Protein AF-A0A967T1Z7-F1 (afdb_monomer_lite)

Radius of gyration: 24.15 Å; chains: 1; bounding box: 52×36×69 Å

Secondary structure (DSSP, 8-state):
-EEPPGGGSEEEGGGG--SS-EE-SS--EEE-TTS-SS---EEEEEEEETTEEEEEEEEEPPPP-S--EE----EEEEEEETTTEEEEEEEEEEEE-TTS-EEEEEEEEEEEE-GGGSTTGGG-SS--EEEEEEEEEEEEEEE--------SBTTB-S-SS-GGGGTTEEEEEEEEEEEE-

Structure (mmCIF, N/CA/C/O backbone):
data_AF-A0A967T1Z7-F1
#
_entry.id   AF-A0A967T1Z7-F1
#
loop_
_atom_site.group_PDB
_atom_site.id
_atom_site.type_symbol
_atom_site.label_atom_id
_atom_site.label_alt_id
_atom_site.label_comp_id
_atom_site.label_asym_id
_atom_site.label_entity_id
_atom_site.label_seq_id
_atom_site.pdbx_PDB_ins_code
_atom_site.Cartn_x
_atom_site.Cartn_y
_atom_site.Cartn_z
_atom_site.occupancy
_atom_site.B_iso_or_equiv
_atom_site.auth_seq_id
_atom_site.auth_comp_id
_atom_site.auth_asym_id
_atom_site.auth_atom_id
_atom_site.pdbx_PDB_model_num
ATOM 1 N N . MET A 1 1 ? 2.904 -5.319 15.802 1.00 57.25 1 MET A N 1
ATOM 2 C CA . MET A 1 1 ? 3.629 -5.616 14.551 1.00 57.25 1 MET A CA 1
ATOM 3 C C . MET A 1 1 ? 2.826 -6.659 13.805 1.00 57.25 1 MET A C 1
ATOM 5 O O . MET A 1 1 ? 2.388 -7.609 14.444 1.00 57.25 1 MET A O 1
ATOM 9 N N . ALA A 1 2 ? 2.563 -6.441 12.520 1.00 70.50 2 ALA A N 1
ATOM 10 C CA . ALA A 1 2 ? 1.919 -7.429 11.660 1.00 70.50 2 ALA A CA 1
ATOM 11 C C . ALA A 1 2 ? 2.985 -8.035 10.741 1.00 70.50 2 ALA A C 1
ATOM 13 O O . ALA A 1 2 ? 3.823 -7.297 10.223 1.00 70.50 2 ALA A O 1
ATOM 14 N N . ILE A 1 3 ? 2.967 -9.359 10.592 1.00 82.44 3 ILE A N 1
ATOM 15 C CA . ILE A 1 3 ? 3.842 -10.092 9.671 1.00 82.44 3 ILE A CA 1
ATOM 16 C C . ILE A 1 3 ? 3.126 -10.174 8.325 1.00 82.44 3 ILE A C 1
ATOM 18 O O . ILE A 1 3 ? 1.944 -10.523 8.281 1.00 82.44 3 ILE A O 1
ATOM 22 N N . VAL A 1 4 ? 3.834 -9.856 7.244 1.00 83.69 4 VAL A N 1
ATOM 23 C CA . VAL A 1 4 ? 3.303 -9.965 5.882 1.00 83.69 4 VAL A CA 1
ATOM 24 C C . VAL A 1 4 ? 3.387 -11.428 5.423 1.00 83.69 4 VAL A C 1
ATOM 26 O O . VAL A 1 4 ? 4.469 -12.017 5.517 1.00 83.69 4 VAL A O 1
ATOM 29 N N . PRO A 1 5 ? 2.283 -12.040 4.948 1.00 87.12 5 PRO A N 1
ATOM 30 C CA . PRO A 1 5 ? 2.305 -13.395 4.397 1.00 87.12 5 PRO A CA 1
ATOM 31 C C . PRO A 1 5 ? 3.246 -13.503 3.198 1.00 87.12 5 PRO A C 1
ATOM 33 O O . PRO A 1 5 ? 3.318 -12.576 2.397 1.00 87.12 5 PRO A O 1
ATOM 36 N N . ASP A 1 6 ? 3.903 -14.651 3.017 1.00 87.19 6 ASP A N 1
ATOM 37 C CA . ASP A 1 6 ? 4.879 -14.834 1.931 1.00 87.19 6 ASP A CA 1
ATOM 38 C C . ASP A 1 6 ? 4.283 -14.594 0.536 1.00 87.19 6 ASP A C 1
ATOM 40 O O . ASP A 1 6 ? 4.914 -13.959 -0.304 1.00 87.19 6 ASP A O 1
ATOM 44 N N . ALA A 1 7 ? 3.029 -14.998 0.317 1.00 88.88 7 ALA A N 1
ATOM 45 C CA . ALA A 1 7 ? 2.315 -14.769 -0.941 1.00 88.88 7 ALA A CA 1
ATOM 46 C C . ALA A 1 7 ? 2.102 -13.280 -1.280 1.00 88.88 7 ALA A C 1
ATOM 48 O O . ALA A 1 7 ? 1.854 -12.954 -2.433 1.00 88.88 7 ALA A O 1
ATOM 49 N N . ALA A 1 8 ? 2.186 -12.383 -0.293 1.00 88.75 8 ALA A N 1
ATOM 50 C CA . ALA A 1 8 ? 2.025 -10.942 -0.477 1.00 88.75 8 ALA A CA 1
ATOM 51 C C . ALA A 1 8 ? 3.368 -10.198 -0.561 1.00 88.75 8 ALA A C 1
ATOM 53 O O . ALA A 1 8 ? 3.378 -8.974 -0.627 1.00 88.75 8 ALA A O 1
ATOM 54 N N . LYS A 1 9 ? 4.504 -10.909 -0.528 1.00 90.44 9 LYS A N 1
ATOM 55 C CA . LYS A 1 9 ? 5.842 -10.296 -0.575 1.00 90.44 9 LYS A CA 1
ATOM 56 C C . LYS A 1 9 ? 6.324 -10.010 -1.993 1.00 90.44 9 LYS A C 1
ATOM 58 O O . LYS A 1 9 ? 7.214 -9.182 -2.160 1.00 90.44 9 LYS A O 1
ATOM 63 N N . SER A 1 10 ? 5.738 -10.649 -3.000 1.00 93.88 10 SER A N 1
ATOM 64 C CA . SER A 1 10 ? 6.081 -10.471 -4.413 1.00 93.88 10 SER A CA 1
ATOM 65 C C . SER A 1 10 ? 4.829 -10.528 -5.282 1.00 93.88 10 SER A C 1
ATOM 67 O O . SER A 1 10 ? 3.777 -10.979 -4.828 1.00 93.88 10 SER A O 1
ATOM 69 N N . PHE A 1 11 ? 4.942 -10.061 -6.518 1.00 93.94 11 PHE A N 1
ATOM 70 C CA . PHE A 1 11 ? 3.884 -10.138 -7.517 1.00 93.94 11 PHE A CA 1
ATOM 71 C C . PHE A 1 11 ? 4.463 -10.474 -8.891 1.00 93.94 11 PHE A C 1
ATOM 73 O O . PHE A 1 11 ? 5.639 -10.237 -9.170 1.00 93.94 11 PHE A O 1
ATOM 80 N N . ASN A 1 12 ? 3.615 -11.031 -9.750 1.00 94.25 12 ASN A N 1
ATOM 81 C CA . ASN A 1 12 ? 3.950 -11.356 -11.128 1.00 94.25 12 ASN A CA 1
ATOM 82 C C . ASN A 1 12 ? 3.542 -10.194 -12.043 1.00 94.25 12 ASN A C 1
ATOM 84 O O . ASN A 1 12 ? 2.356 -9.880 -12.153 1.00 94.25 12 ASN A O 1
ATOM 88 N N . VAL A 1 13 ? 4.502 -9.563 -12.722 1.00 93.38 13 VAL A N 1
ATOM 89 C CA . VAL A 1 13 ? 4.223 -8.402 -13.587 1.00 93.38 13 VAL A CA 1
ATOM 90 C C . VAL A 1 13 ? 3.310 -8.745 -14.767 1.00 93.38 13 VAL A C 1
ATOM 92 O O . VAL A 1 13 ? 2.557 -7.888 -15.224 1.00 93.38 13 VAL A O 1
ATOM 95 N N . ASN A 1 14 ? 3.304 -10.003 -15.222 1.00 92.12 14 ASN A N 1
ATOM 96 C CA . ASN A 1 14 ? 2.437 -10.445 -16.319 1.00 92.12 14 ASN A CA 1
ATOM 97 C C . ASN A 1 14 ? 0.948 -10.424 -15.937 1.00 92.12 14 ASN A C 1
ATOM 99 O O . ASN A 1 14 ? 0.085 -10.371 -16.811 1.00 92.12 14 ASN A O 1
ATOM 103 N N . GLU A 1 15 ? 0.633 -10.454 -14.641 1.00 92.69 15 GLU A N 1
ATOM 104 C CA . GLU A 1 15 ? -0.743 -10.438 -14.133 1.00 92.69 15 GLU A CA 1
ATOM 105 C C . GLU A 1 15 ? -1.302 -9.014 -13.990 1.00 92.69 15 GLU A C 1
ATOM 107 O O . GLU A 1 15 ? -2.500 -8.841 -13.775 1.00 92.69 15 GLU A O 1
ATOM 112 N N . LEU A 1 16 ? -0.465 -7.982 -14.160 1.00 89.25 16 LEU A N 1
ATOM 113 C CA . LEU A 1 16 ? -0.866 -6.580 -14.014 1.00 89.25 16 LEU A CA 1
ATOM 114 C C . LEU A 1 16 ? -1.661 -6.032 -15.209 1.00 89.25 16 LEU A C 1
ATOM 116 O O . LEU A 1 16 ? -2.207 -4.933 -15.122 1.00 89.25 16 LEU A O 1
ATOM 120 N N . GLY A 1 17 ? -1.721 -6.760 -16.329 1.00 89.00 17 GLY A N 1
ATOM 121 C CA . GLY A 1 17 ? -2.449 -6.322 -17.525 1.00 89.00 17 GLY A CA 1
ATOM 122 C C . GLY A 1 17 ? -1.889 -5.036 -18.146 1.00 89.00 17 GLY A C 1
ATOM 123 O O . GLY A 1 17 ? -2.651 -4.208 -18.649 1.00 89.00 17 GLY A O 1
ATOM 124 N N . LEU A 1 18 ? -0.567 -4.844 -18.080 1.00 88.31 18 LEU A N 1
ATOM 125 C CA . LEU A 1 18 ? 0.106 -3.668 -18.632 1.00 88.31 18 LEU A CA 1
ATOM 126 C C . LEU A 1 18 ? -0.101 -3.599 -20.152 1.00 88.31 18 LEU A C 1
ATOM 128 O O . LEU A 1 18 ? 0.084 -4.583 -20.860 1.00 88.31 18 LEU A O 1
ATOM 132 N N . GLN A 1 19 ? -0.496 -2.427 -20.656 1.00 86.31 19 GLN A N 1
ATOM 133 C CA . GLN A 1 19 ? -0.775 -2.234 -22.089 1.00 86.31 19 GLN A CA 1
ATOM 134 C C . GLN A 1 19 ? 0.400 -1.646 -22.874 1.00 86.31 19 GLN A C 1
ATOM 136 O O . GLN A 1 19 ? 0.479 -1.826 -24.083 1.00 86.31 19 GLN A O 1
ATOM 141 N N . LYS A 1 20 ? 1.266 -0.886 -22.198 1.00 85.44 20 LYS A N 1
ATOM 142 C CA . LYS A 1 20 ? 2.378 -0.143 -22.817 1.00 85.44 20 LYS A CA 1
ATOM 143 C C . LYS A 1 20 ? 3.755 -0.609 -22.359 1.00 85.44 20 LYS A C 1
ATOM 145 O O . LYS A 1 20 ? 4.753 -0.195 -22.933 1.00 85.44 20 LYS A O 1
ATOM 150 N N . LEU A 1 21 ? 3.785 -1.396 -21.291 1.00 89.75 21 LEU A N 1
ATOM 151 C CA . LEU A 1 21 ? 4.998 -1.919 -20.693 1.00 89.75 21 LEU A CA 1
ATOM 152 C C . LEU A 1 21 ? 4.990 -3.423 -20.865 1.00 89.75 21 LEU A C 1
ATOM 154 O O . LEU A 1 21 ? 3.979 -4.078 -20.612 1.00 89.75 21 LEU A O 1
ATOM 158 N N . GLU A 1 22 ? 6.129 -3.944 -21.274 1.00 91.38 22 GLU A N 1
ATOM 159 C CA . GLU A 1 22 ? 6.356 -5.354 -21.511 1.00 91.38 22 GLU A CA 1
ATOM 160 C C . GLU A 1 22 ? 7.528 -5.822 -20.654 1.00 91.38 22 GLU A C 1
ATOM 162 O O . GLU A 1 22 ? 8.448 -5.054 -20.375 1.00 91.38 22 GLU A O 1
ATOM 167 N N . LEU A 1 23 ? 7.483 -7.081 -20.219 1.00 92.56 23 LEU A N 1
ATOM 168 C CA . LEU A 1 23 ? 8.593 -7.694 -19.501 1.00 92.56 23 LEU A CA 1
ATOM 169 C C . LEU A 1 23 ? 9.783 -7.869 -20.451 1.00 92.56 23 LEU A C 1
ATOM 171 O O . LEU A 1 23 ? 9.688 -8.606 -21.432 1.00 92.56 23 LEU A O 1
ATOM 175 N N . GLU A 1 24 ? 10.903 -7.237 -20.117 1.00 88.19 24 GLU A N 1
ATOM 176 C CA . GLU A 1 24 ? 12.173 -7.382 -20.820 1.00 88.19 24 GLU A CA 1
ATOM 177 C C . GLU A 1 24 ? 13.053 -8.338 -19.997 1.00 88.19 24 GLU A C 1
ATOM 179 O O . GLU A 1 24 ? 13.545 -8.005 -18.924 1.00 88.19 24 GLU A O 1
ATOM 184 N N . GLY A 1 25 ? 13.207 -9.584 -20.454 1.00 85.06 25 GLY A N 1
ATOM 185 C CA . GLY A 1 25 ? 13.981 -10.624 -19.762 1.00 85.06 25 GLY A CA 1
ATOM 186 C C . GLY A 1 25 ? 13.148 -11.807 -19.254 1.00 85.06 25 GLY A C 1
ATOM 187 O O . GLY A 1 25 ? 12.036 -12.054 -19.709 1.00 85.06 25 GLY A O 1
ATOM 188 N N . ASN A 1 26 ? 13.724 -12.589 -18.330 1.00 87.75 26 ASN A N 1
ATOM 189 C CA . ASN A 1 26 ? 13.185 -13.903 -17.939 1.00 87.75 26 ASN A CA 1
ATOM 190 C C . ASN A 1 26 ? 12.538 -13.949 -16.547 1.00 87.75 26 ASN A C 1
ATOM 192 O O . ASN A 1 26 ? 11.936 -14.968 -16.211 1.00 87.75 26 ASN A O 1
ATOM 196 N N . ASN A 1 27 ? 12.687 -12.905 -15.721 1.00 91.56 27 ASN A N 1
ATOM 197 C CA . ASN A 1 27 ? 12.153 -12.894 -14.359 1.00 91.56 27 ASN A CA 1
ATOM 198 C C . ASN A 1 27 ? 10.895 -12.013 -14.259 1.00 91.56 27 ASN A C 1
ATOM 200 O O . ASN A 1 27 ? 11.021 -10.794 -14.133 1.00 91.56 27 ASN A O 1
ATOM 204 N N . PRO A 1 28 ? 9.688 -12.604 -14.264 1.00 93.00 28 PRO A N 1
ATOM 205 C CA . PRO A 1 28 ? 8.443 -11.857 -14.133 1.00 93.00 28 PRO A CA 1
ATOM 206 C C . PRO A 1 28 ? 8.080 -11.521 -12.678 1.00 93.00 28 PRO A C 1
ATOM 208 O O . PRO A 1 28 ? 7.043 -10.903 -12.442 1.00 93.00 28 PRO A O 1
ATOM 211 N N . ILE A 1 29 ? 8.867 -11.983 -11.701 1.00 94.56 29 ILE A N 1
ATOM 212 C CA . ILE A 1 29 ? 8.573 -11.799 -10.282 1.00 94.56 29 ILE A CA 1
ATOM 213 C C . ILE A 1 29 ? 9.298 -10.562 -9.769 1.00 94.56 29 ILE A C 1
ATOM 215 O O . ILE A 1 29 ? 10.528 -10.508 -9.767 1.00 94.56 29 ILE A O 1
ATOM 219 N N . SER A 1 30 ? 8.514 -9.602 -9.285 1.00 94.06 30 SER A N 1
ATOM 220 C CA . SER A 1 30 ? 9.004 -8.377 -8.663 1.00 94.06 30 SER A CA 1
ATOM 221 C C . SER A 1 30 ? 8.638 -8.362 -7.175 1.00 94.06 30 SER A C 1
ATOM 223 O O . SER A 1 30 ? 7.548 -8.822 -6.807 1.00 94.06 30 SER A O 1
ATOM 225 N N . PRO A 1 31 ? 9.507 -7.848 -6.288 1.00 92.50 31 PRO A N 1
ATOM 226 C CA . PRO A 1 31 ? 9.166 -7.696 -4.882 1.00 92.50 31 PRO A CA 1
ATOM 227 C C . PRO A 1 31 ? 8.126 -6.589 -4.684 1.00 92.50 31 PRO A C 1
ATOM 229 O O . PRO A 1 31 ? 8.037 -5.630 -5.446 1.00 92.50 31 PRO A O 1
ATOM 232 N N . THR A 1 32 ? 7.328 -6.727 -3.629 1.00 88.62 32 THR A N 1
ATOM 233 C CA . THR A 1 32 ? 6.521 -5.624 -3.082 1.00 88.62 32 THR A CA 1
ATOM 234 C C . THR A 1 32 ? 7.370 -4.768 -2.143 1.00 88.62 32 THR A C 1
ATOM 236 O O . THR A 1 32 ? 8.474 -5.157 -1.770 1.00 88.62 32 THR A O 1
ATOM 239 N N . ILE A 1 33 ? 6.806 -3.672 -1.626 1.00 82.75 33 ILE A N 1
ATOM 240 C CA . ILE A 1 33 ? 7.442 -2.871 -0.567 1.00 82.75 33 ILE A CA 1
ATOM 241 C C . ILE A 1 33 ? 7.869 -3.703 0.659 1.00 82.75 33 ILE A C 1
ATOM 243 O O . ILE A 1 33 ? 8.863 -3.383 1.303 1.00 82.75 33 ILE A O 1
ATOM 247 N N . ASN A 1 34 ? 7.170 -4.798 0.980 1.00 86.56 34 ASN A N 1
ATOM 248 C CA . ASN A 1 34 ? 7.518 -5.707 2.082 1.00 86.56 34 ASN A CA 1
ATOM 249 C C . ASN A 1 34 ? 8.252 -6.981 1.623 1.00 86.56 34 ASN A C 1
ATOM 251 O O . ASN A 1 34 ? 8.363 -7.947 2.385 1.00 86.56 34 ASN A O 1
ATOM 255 N N . GLY A 1 35 ? 8.702 -7.000 0.369 1.00 87.81 35 GLY A N 1
ATOM 256 C CA . GLY A 1 35 ? 9.466 -8.078 -0.241 1.00 87.81 35 GLY A CA 1
ATOM 257 C C . GLY A 1 35 ? 10.957 -8.026 0.074 1.00 87.81 35 GLY A C 1
ATOM 258 O O . GLY A 1 35 ? 11.413 -7.248 0.913 1.00 87.81 35 GLY A O 1
ATOM 259 N N . ALA A 1 36 ? 11.708 -8.895 -0.600 1.00 89.12 36 ALA A N 1
ATOM 260 C CA . ALA A 1 36 ? 13.162 -8.919 -0.520 1.00 89.12 36 ALA A CA 1
ATOM 261 C C . ALA A 1 36 ? 13.773 -7.639 -1.111 1.00 89.12 36 ALA A C 1
ATOM 263 O O . ALA A 1 36 ? 13.220 -7.061 -2.047 1.00 89.12 36 ALA A O 1
ATOM 264 N N . GLU A 1 37 ? 14.912 -7.226 -0.561 1.00 89.12 37 GLU A N 1
ATOM 265 C CA . GLU A 1 37 ? 15.756 -6.147 -1.089 1.00 89.12 37 GLU A CA 1
ATOM 266 C C . GLU A 1 37 ? 16.551 -6.682 -2.289 1.00 89.12 37 GLU A C 1
ATOM 268 O O . GLU A 1 37 ? 17.737 -6.990 -2.210 1.00 89.12 37 GLU A O 1
ATOM 273 N N . GLU A 1 38 ? 15.823 -6.931 -3.375 1.00 89.12 38 GLU A N 1
ATOM 274 C CA . GLU A 1 38 ? 16.345 -7.429 -4.642 1.00 89.12 38 GLU A CA 1
ATOM 275 C C . GLU A 1 38 ? 15.754 -6.603 -5.783 1.00 89.12 38 GLU A C 1
ATOM 277 O O . GLU A 1 38 ? 14.578 -6.237 -5.747 1.00 89.12 38 GLU A O 1
ATOM 282 N N . THR A 1 39 ? 16.552 -6.335 -6.815 1.00 88.19 39 THR A N 1
ATOM 283 C CA . THR A 1 39 ? 16.095 -5.634 -8.017 1.00 88.19 39 T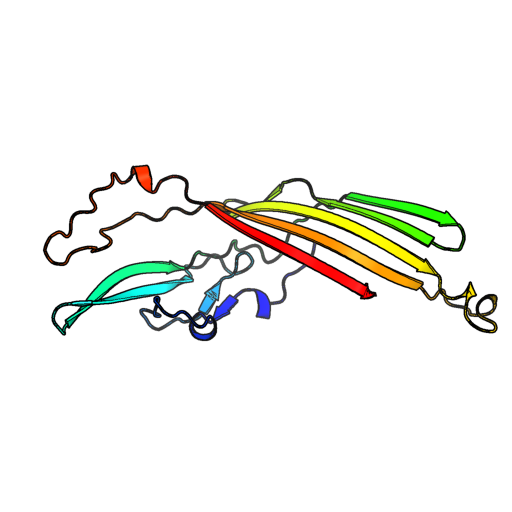HR A CA 1
ATOM 284 C C . THR A 1 39 ? 14.906 -6.354 -8.656 1.00 88.19 39 THR A C 1
ATOM 286 O O . THR A 1 39 ? 14.953 -7.562 -8.905 1.00 88.19 39 THR A O 1
ATOM 289 N N . GLY A 1 40 ? 13.825 -5.612 -8.909 1.00 89.81 40 GLY A N 1
ATOM 290 C CA . GLY A 1 40 ? 12.603 -6.151 -9.495 1.00 89.81 40 GLY A CA 1
ATOM 291 C C . GLY A 1 40 ? 12.725 -6.478 -10.984 1.00 89.81 40 GLY A C 1
ATOM 292 O O . GLY A 1 40 ? 13.779 -6.346 -11.604 1.00 89.81 40 GLY A O 1
ATOM 293 N N . SER A 1 41 ? 11.616 -6.919 -11.578 1.00 93.44 41 SER A N 1
ATOM 294 C CA . SER A 1 41 ? 11.540 -7.231 -13.010 1.00 93.44 41 SER A CA 1
ATOM 295 C C . SER A 1 41 ? 11.918 -6.030 -13.884 1.00 93.44 41 SER A C 1
ATOM 297 O O . SER A 1 41 ? 11.478 -4.912 -13.622 1.00 93.44 41 SER A O 1
ATOM 299 N N . LEU A 1 42 ? 12.669 -6.269 -14.958 1.00 91.88 42 LEU A N 1
ATOM 300 C CA . LEU A 1 42 ? 12.971 -5.260 -15.972 1.00 91.88 42 LEU A CA 1
ATOM 301 C C . LEU A 1 42 ? 11.774 -5.118 -16.925 1.00 91.88 42 LEU A C 1
ATOM 303 O O . LEU A 1 42 ? 11.302 -6.101 -17.498 1.00 91.88 42 LEU A O 1
ATOM 307 N N . LEU A 1 43 ? 11.266 -3.897 -17.077 1.00 91.25 43 LEU A N 1
ATOM 308 C CA . LEU A 1 43 ? 10.177 -3.562 -17.990 1.00 91.25 43 LEU A CA 1
ATOM 309 C C . L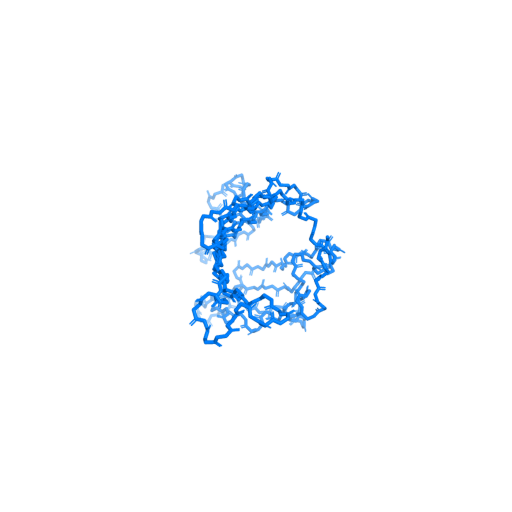EU A 1 43 ? 10.673 -2.608 -19.074 1.00 91.25 43 LEU A C 1
ATOM 311 O O . LEU A 1 43 ? 11.504 -1.741 -18.810 1.00 91.25 43 LEU A O 1
ATOM 315 N N . ALA A 1 44 ? 10.119 -2.731 -20.276 1.00 89.81 44 ALA A N 1
ATOM 316 C CA . ALA A 1 44 ? 10.404 -1.843 -21.395 1.00 89.81 44 ALA A CA 1
ATOM 317 C C . ALA A 1 44 ? 9.125 -1.399 -22.113 1.00 89.81 44 ALA A C 1
ATOM 319 O O . ALA A 1 44 ? 8.126 -2.120 -22.139 1.00 89.81 44 ALA A O 1
ATOM 320 N N . ALA A 1 45 ? 9.160 -0.209 -22.711 1.00 88.12 45 ALA A N 1
ATOM 321 C CA . ALA A 1 45 ? 8.116 0.264 -23.618 1.00 88.12 45 ALA A CA 1
ATOM 322 C C . ALA A 1 45 ? 8.623 0.235 -25.062 1.00 88.12 45 ALA A C 1
ATOM 324 O O . ALA A 1 45 ? 9.774 0.587 -25.329 1.00 88.12 45 ALA A O 1
ATOM 325 N N . TYR A 1 46 ? 7.745 -0.129 -25.995 1.00 86.00 46 TYR A N 1
ATOM 326 C CA . TYR A 1 46 ? 8.053 -0.169 -27.423 1.00 86.00 46 TYR A CA 1
ATOM 327 C C . TYR A 1 46 ? 7.049 0.636 -28.235 1.00 86.00 46 TYR A C 1
ATOM 329 O O . TYR A 1 46 ? 5.872 0.721 -27.884 1.00 86.00 46 TYR A O 1
ATOM 337 N N . GLU A 1 47 ? 7.509 1.149 -29.370 1.00 84.75 47 GLU A N 1
ATOM 338 C CA . GLU A 1 47 ? 6.664 1.779 -30.379 1.00 84.75 47 GLU A CA 1
ATOM 339 C C . GLU A 1 47 ? 7.045 1.292 -31.778 1.00 84.75 47 GLU A C 1
ATOM 341 O O . GLU A 1 47 ? 8.189 0.916 -32.048 1.00 84.75 47 GLU A O 1
ATOM 346 N N . GLU A 1 48 ? 6.060 1.245 -32.671 1.00 84.31 48 GLU A N 1
ATOM 347 C CA . GLU A 1 48 ? 6.284 0.907 -34.070 1.00 84.31 48 GLU A CA 1
ATOM 348 C C . GLU A 1 48 ? 6.547 2.186 -34.866 1.00 84.31 48 GLU A C 1
ATOM 350 O O . GLU A 1 48 ? 5.64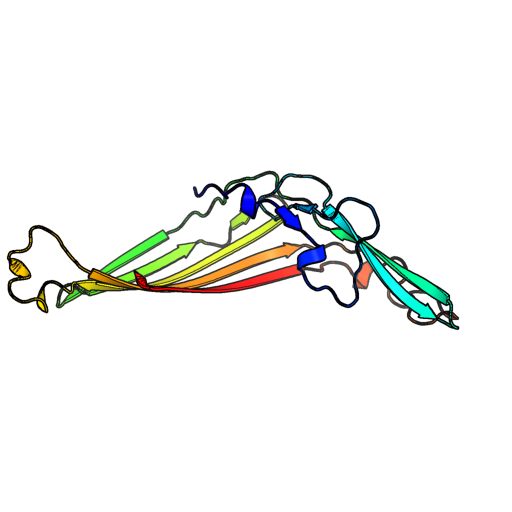9 2.993 -35.099 1.00 84.31 48 GLU A O 1
ATOM 355 N N . ILE A 1 49 ? 7.790 2.355 -35.309 1.00 81.81 49 ILE A N 1
ATOM 356 C CA . ILE A 1 49 ? 8.230 3.508 -36.088 1.00 81.81 49 ILE A CA 1
ATOM 357 C C . ILE A 1 49 ? 8.685 3.016 -37.458 1.00 81.81 49 ILE A C 1
ATOM 359 O O . ILE A 1 49 ? 9.602 2.203 -37.571 1.00 81.81 49 ILE A O 1
ATOM 363 N N . ASN A 1 50 ? 8.053 3.517 -38.523 1.00 83.94 50 ASN A N 1
ATOM 364 C CA . ASN A 1 50 ? 8.352 3.134 -39.910 1.00 83.94 50 ASN A CA 1
ATOM 365 C C . ASN A 1 50 ? 8.329 1.605 -40.142 1.00 83.94 50 ASN A C 1
ATOM 367 O O . ASN A 1 50 ? 9.152 1.067 -40.882 1.00 83.94 50 ASN A O 1
ATOM 371 N N . GLY A 1 51 ? 7.409 0.892 -39.480 1.00 83.69 51 GLY A N 1
ATOM 372 C CA . GLY A 1 51 ? 7.287 -0.570 -39.561 1.00 83.69 51 GLY A CA 1
ATOM 373 C C . GLY A 1 51 ? 8.384 -1.345 -38.820 1.00 83.69 51 GLY A C 1
ATOM 374 O O . GLY A 1 51 ? 8.489 -2.560 -38.973 1.00 83.69 51 GLY A O 1
ATOM 375 N N . SER A 1 52 ? 9.223 -0.661 -38.036 1.00 81.94 52 SER A N 1
ATOM 376 C CA . SER A 1 52 ? 10.214 -1.271 -37.148 1.00 81.94 52 SER A CA 1
ATOM 377 C C . SER A 1 52 ? 9.842 -1.023 -35.693 1.00 81.94 52 SER A C 1
ATOM 379 O O . SER A 1 52 ? 9.593 0.109 -35.287 1.00 81.94 52 SER A O 1
ATOM 381 N N . ARG A 1 53 ? 9.835 -2.088 -34.892 1.00 83.06 53 ARG A N 1
ATOM 382 C CA . ARG A 1 53 ? 9.613 -1.999 -33.449 1.00 83.06 53 ARG A CA 1
ATOM 383 C C . ARG A 1 53 ? 10.871 -1.452 -32.773 1.00 83.06 53 ARG A C 1
ATOM 385 O O . ARG A 1 53 ? 11.927 -2.075 -32.864 1.00 83.06 53 ARG A O 1
ATOM 392 N N . GLN A 1 54 ? 10.757 -0.309 -32.108 1.00 83.81 54 GLN A N 1
ATOM 393 C CA . GLN A 1 54 ? 11.857 0.348 -31.402 1.00 83.81 54 GLN A CA 1
ATOM 394 C C . GLN A 1 54 ? 11.576 0.409 -29.899 1.00 83.81 54 GLN A C 1
ATOM 396 O O . GLN A 1 54 ? 10.430 0.586 -29.489 1.00 83.81 54 GLN A O 1
ATOM 401 N N . LYS A 1 55 ? 12.622 0.221 -29.084 1.00 83.62 55 LYS A N 1
ATOM 402 C CA . LYS A 1 55 ? 12.553 0.331 -27.620 1.00 83.62 55 LYS A CA 1
ATOM 403 C C . LYS A 1 55 ? 12.658 1.805 -27.234 1.00 83.62 55 LYS A C 1
ATOM 405 O O . LYS A 1 55 ? 13.643 2.442 -27.592 1.00 83.62 55 LYS A O 1
ATOM 410 N N . LEU A 1 56 ? 11.645 2.320 -26.543 1.00 80.75 56 LEU A N 1
ATOM 411 C CA . LEU A 1 56 ? 11.570 3.722 -26.123 1.00 80.75 56 LEU A CA 1
ATOM 412 C C . LEU A 1 56 ? 12.254 3.965 -24.783 1.00 80.75 56 LEU A C 1
ATOM 414 O O . LEU A 1 56 ? 12.903 4.983 -24.603 1.00 80.75 56 LEU A O 1
ATOM 418 N N . LEU A 1 57 ? 12.051 3.054 -23.833 1.00 80.06 57 LEU A N 1
ATOM 419 C CA . LEU A 1 57 ? 12.616 3.128 -22.491 1.00 80.06 57 LEU A CA 1
ATOM 420 C C . LEU A 1 57 ? 12.674 1.734 -21.883 1.00 80.06 57 LEU A C 1
ATOM 422 O O . LEU A 1 57 ? 11.889 0.856 -22.258 1.00 80.06 57 LEU A O 1
ATOM 426 N N . GLU A 1 58 ? 13.561 1.565 -20.912 1.00 86.75 58 GLU A N 1
ATOM 427 C CA . GLU A 1 58 ? 13.597 0.408 -20.027 1.00 86.75 58 GLU A CA 1
ATOM 428 C C . GLU A 1 58 ? 13.909 0.842 -18.595 1.00 86.75 58 GLU A C 1
ATOM 430 O O . GLU A 1 58 ? 14.614 1.826 -18.378 1.00 86.75 58 GLU A O 1
ATOM 435 N N . PHE A 1 59 ? 13.366 0.127 -17.614 1.00 84.38 59 PHE A N 1
ATOM 436 C CA . PHE A 1 59 ? 13.636 0.369 -16.199 1.00 84.38 59 PHE A CA 1
ATOM 437 C C . PHE A 1 59 ? 13.382 -0.890 -15.372 1.00 84.38 59 PHE A C 1
ATOM 439 O O . PHE A 1 59 ? 12.542 -1.724 -15.715 1.00 84.38 59 PHE A O 1
ATOM 446 N N . ASN A 1 60 ? 14.097 -1.018 -14.257 1.00 87.69 60 ASN A N 1
ATOM 447 C CA . ASN A 1 60 ? 13.834 -2.073 -13.285 1.00 87.69 60 ASN A CA 1
ATOM 448 C C . ASN A 1 60 ? 12.718 -1.643 -12.336 1.00 87.69 60 ASN A C 1
ATOM 450 O O . ASN A 1 60 ? 12.695 -0.504 -11.865 1.00 87.69 60 ASN A O 1
ATOM 454 N N . MET A 1 61 ? 11.812 -2.568 -12.028 1.00 87.69 61 MET A N 1
ATOM 455 C CA . MET A 1 61 ? 10.848 -2.370 -10.955 1.00 87.69 61 MET A CA 1
ATOM 456 C C . MET A 1 61 ? 11.579 -2.190 -9.611 1.00 87.69 61 MET A C 1
ATOM 458 O O . MET A 1 61 ? 12.641 -2.792 -9.413 1.00 87.69 61 MET A O 1
ATOM 462 N N . PRO A 1 62 ? 11.025 -1.384 -8.685 1.00 82.69 62 PRO A N 1
ATOM 463 C CA . PRO A 1 62 ? 11.675 -1.092 -7.413 1.00 82.69 62 PRO A CA 1
ATOM 464 C C . PRO A 1 62 ? 11.983 -2.344 -6.592 1.00 82.69 62 PRO A C 1
ATOM 466 O O . PRO A 1 62 ? 11.262 -3.343 -6.660 1.00 82.69 62 PRO A O 1
ATOM 469 N N . GLU A 1 63 ? 13.028 -2.252 -5.774 1.00 87.56 63 GLU A N 1
ATOM 470 C CA . GLU A 1 63 ? 13.365 -3.283 -4.793 1.00 87.56 63 GLU A CA 1
ATOM 471 C C . GLU A 1 63 ? 12.344 -3.294 -3.648 1.00 87.56 63 GLU A C 1
ATOM 473 O O . GLU A 1 63 ? 11.595 -2.336 -3.447 1.00 87.56 63 GLU A O 1
ATOM 478 N N . GLY A 1 64 ? 12.289 -4.383 -2.883 1.00 84.50 64 GLY A N 1
ATOM 479 C CA . GLY A 1 64 ? 11.560 -4.409 -1.617 1.00 84.50 64 GLY A CA 1
ATOM 480 C C . GLY A 1 64 ? 12.395 -3.841 -0.472 1.00 84.50 64 GLY A C 1
ATOM 481 O O . GLY A 1 64 ? 13.608 -3.707 -0.566 1.00 84.50 64 GLY A O 1
ATOM 482 N N . SER A 1 65 ? 11.757 -3.538 0.657 1.00 80.38 65 SER A N 1
ATOM 483 C CA . SER A 1 65 ? 12.458 -2.954 1.810 1.00 80.38 65 SER A CA 1
ATOM 484 C C . SER A 1 65 ? 13.265 -3.940 2.651 1.00 80.38 65 SER A C 1
ATOM 486 O O . SER A 1 65 ? 13.852 -3.540 3.653 1.00 80.38 65 SER A O 1
ATOM 488 N N . GLY A 1 66 ? 13.207 -5.241 2.352 1.00 82.12 66 GLY A N 1
ATOM 489 C CA . GLY A 1 66 ? 13.757 -6.295 3.210 1.00 82.12 66 GLY A CA 1
ATOM 490 C C . GLY A 1 66 ? 12.981 -6.495 4.525 1.00 82.12 66 GLY A C 1
ATOM 491 O O . GLY A 1 66 ? 13.151 -7.508 5.210 1.00 82.12 66 GLY A O 1
ATOM 492 N N . PHE A 1 67 ? 12.063 -5.585 4.875 1.00 79.19 67 PHE A N 1
ATOM 493 C CA . PHE A 1 67 ? 11.227 -5.671 6.067 1.00 79.19 67 PHE A CA 1
ATOM 494 C C . PHE A 1 67 ? 9.919 -6.417 5.778 1.00 79.19 67 PHE A C 1
ATOM 496 O O . PHE A 1 67 ? 8.935 -5.866 5.282 1.00 79.19 67 PHE A O 1
ATOM 503 N N . SER A 1 68 ? 9.862 -7.679 6.213 1.00 75.81 68 SER A N 1
ATOM 504 C CA . SER A 1 68 ? 8.646 -8.515 6.172 1.00 75.81 68 SER A CA 1
ATOM 505 C C . SER A 1 68 ? 7.588 -8.154 7.236 1.00 75.81 68 SER A C 1
ATOM 507 O O . SER A 1 68 ? 6.671 -8.937 7.501 1.00 75.81 68 SER A O 1
ATOM 509 N N . TYR A 1 69 ? 7.714 -6.999 7.892 1.00 71.81 69 TYR A N 1
ATOM 510 C CA . TYR A 1 69 ? 6.770 -6.513 8.893 1.00 71.81 69 TYR A CA 1
ATOM 511 C C . TYR A 1 69 ? 6.493 -5.027 8.699 1.00 71.81 69 TYR A C 1
ATOM 513 O O . TYR A 1 69 ? 7.378 -4.257 8.338 1.00 71.81 69 TYR A O 1
ATOM 521 N N . VAL A 1 70 ? 5.265 -4.614 9.008 1.00 71.56 70 VAL A N 1
ATOM 522 C CA . VAL A 1 70 ? 4.869 -3.203 8.952 1.00 71.56 70 VAL A CA 1
ATOM 523 C C . VAL A 1 70 ? 4.900 -2.618 10.371 1.00 71.56 70 VAL A C 1
ATOM 525 O O . VAL A 1 70 ? 4.071 -3.004 11.215 1.00 71.56 70 VAL A O 1
ATOM 528 N N . PRO A 1 71 ? 5.851 -1.716 10.693 1.00 64.69 71 PRO A N 1
ATOM 529 C CA . PRO A 1 71 ? 5.839 -0.985 11.951 1.00 64.69 71 PRO A CA 1
ATOM 530 C C . PRO A 1 71 ? 4.764 0.109 11.896 1.00 64.69 71 PRO A C 1
ATOM 532 O O . PRO A 1 71 ? 4.990 1.204 11.400 1.00 64.69 71 PRO A O 1
ATOM 535 N N . ALA A 1 72 ? 3.575 -0.188 12.421 1.00 72.75 72 ALA A N 1
ATOM 536 C CA . ALA A 1 72 ? 2.472 0.769 12.513 1.00 72.75 72 ALA A CA 1
ATOM 537 C C . ALA A 1 72 ? 2.168 1.096 13.987 1.00 72.75 72 ALA A C 1
ATOM 539 O O . ALA A 1 72 ? 1.328 0.424 14.601 1.00 72.75 72 ALA A O 1
ATOM 540 N N . PRO A 1 73 ? 2.849 2.084 14.604 1.00 78.00 73 PRO A N 1
ATOM 541 C CA . PRO A 1 73 ? 2.430 2.590 15.905 1.00 78.00 73 PRO A CA 1
ATOM 542 C C . PRO A 1 73 ? 1.028 3.188 15.753 1.00 78.00 73 PRO A C 1
ATOM 544 O O . PRO A 1 73 ? 0.809 4.107 14.970 1.00 78.00 73 PRO A O 1
ATOM 547 N N . MET A 1 74 ? 0.046 2.628 16.454 1.00 86.19 74 MET A N 1
ATOM 548 C CA . MET A 1 74 ? -1.353 3.024 16.310 1.00 86.19 74 MET A CA 1
ATOM 549 C C . MET A 1 74 ? -1.916 3.422 17.664 1.00 86.19 74 MET A C 1
ATOM 551 O O . MET A 1 74 ? -1.939 2.622 18.600 1.00 86.19 74 MET A O 1
ATOM 555 N N . ILE A 1 75 ? -2.412 4.649 17.741 1.00 90.12 75 ILE A N 1
ATOM 556 C CA . ILE A 1 75 ? -3.200 5.136 18.865 1.00 90.12 75 ILE A CA 1
ATOM 557 C C . ILE A 1 75 ? -4.651 4.751 18.594 1.00 90.12 75 ILE A C 1
ATOM 559 O O . ILE A 1 75 ? -5.163 4.963 17.494 1.00 90.12 75 ILE A O 1
ATOM 563 N N . LYS A 1 76 ? -5.311 4.166 19.594 1.00 90.69 76 LYS A N 1
ATOM 564 C CA . LYS A 1 76 ? -6.730 3.804 19.541 1.00 90.69 76 LYS A CA 1
ATOM 565 C C . LYS A 1 76 ? -7.437 4.398 20.748 1.00 90.69 76 LYS A C 1
ATOM 567 O O . LYS A 1 76 ? -6.962 4.238 21.869 1.00 90.69 76 LYS A O 1
ATOM 572 N N . ALA A 1 77 ? -8.564 5.052 20.514 1.00 94.31 77 ALA A N 1
ATOM 573 C CA . ALA A 1 77 ? -9.427 5.584 21.556 1.00 94.31 77 ALA A CA 1
ATOM 574 C C . ALA A 1 77 ? -10.874 5.188 21.262 1.00 94.31 77 ALA A C 1
ATOM 576 O O . ALA A 1 77 ? -11.293 5.183 20.105 1.00 94.31 77 ALA A O 1
ATOM 577 N N . GLY A 1 78 ? -11.626 4.851 22.306 1.00 94.25 78 GLY A N 1
ATOM 578 C CA . GLY A 1 78 ? -13.026 4.461 22.204 1.00 94.25 78 GLY A CA 1
ATOM 579 C C . GLY A 1 78 ? -13.840 5.081 23.329 1.00 94.25 78 GLY A C 1
ATOM 580 O O . GLY A 1 78 ? -13.347 5.222 24.449 1.00 94.25 78 GLY A O 1
ATOM 581 N N . VAL A 1 79 ? -15.074 5.473 23.023 1.00 95.81 79 VAL A N 1
ATOM 582 C CA . VAL A 1 79 ? -16.037 5.976 24.005 1.00 95.81 79 VAL A CA 1
ATOM 583 C C . VAL A 1 79 ? -17.288 5.111 23.946 1.00 95.81 79 VAL A C 1
ATOM 585 O O . VAL A 1 79 ? -17.963 5.037 22.917 1.00 95.81 79 VAL A O 1
ATOM 588 N N . GLY A 1 80 ? -17.596 4.476 25.077 1.00 94.31 80 GLY A N 1
ATOM 589 C CA . GLY A 1 80 ? -18.850 3.765 25.288 1.00 94.31 80 GLY A CA 1
ATOM 590 C C . GLY A 1 80 ? -20.018 4.742 25.416 1.00 94.31 80 GLY A C 1
ATOM 591 O O . GLY A 1 80 ? -19.964 5.715 26.166 1.00 94.31 80 GLY A O 1
ATOM 592 N N . LEU A 1 81 ? -21.078 4.468 24.674 1.00 93.25 81 LEU A N 1
ATOM 593 C CA . LEU A 1 81 ? -22.336 5.194 24.629 1.00 93.25 81 LEU A CA 1
ATOM 594 C C . LEU A 1 81 ? -23.466 4.332 25.210 1.00 93.25 81 LEU A C 1
ATOM 596 O O . LEU A 1 81 ? -23.295 3.178 25.606 1.00 93.25 81 LEU A O 1
ATOM 600 N N . ILE A 1 82 ? -24.666 4.908 25.254 1.00 90.75 82 ILE A N 1
ATOM 601 C CA . ILE A 1 82 ? -25.869 4.200 25.691 1.00 90.75 82 ILE A CA 1
ATOM 602 C C . ILE A 1 82 ? -26.173 2.983 24.804 1.00 90.75 82 ILE A C 1
ATOM 604 O O . ILE A 1 82 ? -25.821 2.938 23.624 1.00 90.75 82 ILE A O 1
ATOM 608 N N . LYS A 1 83 ? -26.912 2.018 25.367 1.00 87.56 83 LYS A N 1
ATOM 609 C CA . LYS A 1 83 ? -27.389 0.816 24.660 1.00 87.56 83 LYS A CA 1
ATOM 610 C C . LYS A 1 83 ? -26.266 -0.034 24.056 1.00 87.56 83 LYS A C 1
ATOM 612 O O . LYS A 1 83 ? -26.420 -0.521 22.940 1.00 87.56 83 LYS A O 1
ATOM 617 N N . ASP A 1 84 ? -25.166 -0.194 24.789 1.00 90.00 84 ASP A N 1
ATOM 618 C CA . ASP A 1 84 ? -24.038 -1.048 24.386 1.00 90.00 84 ASP A CA 1
ATOM 619 C C . ASP A 1 84 ? -23.456 -0.649 23.017 1.00 90.00 84 ASP A C 1
ATOM 621 O O . ASP A 1 84 ? -23.148 -1.477 22.163 1.00 90.00 84 ASP A O 1
ATOM 625 N N . THR A 1 85 ? -23.392 0.662 22.776 1.00 94.44 85 THR A N 1
ATOM 626 C CA . THR A 1 85 ? -22.811 1.240 21.563 1.00 94.44 85 THR A CA 1
ATOM 627 C C . THR A 1 85 ? -21.451 1.818 21.905 1.00 94.44 85 THR A C 1
ATOM 629 O O . THR A 1 85 ? -21.286 2.386 22.974 1.00 94.44 85 THR A O 1
ATOM 632 N N . GLU A 1 86 ? -20.483 1.731 21.010 1.00 95.56 86 GLU A N 1
ATOM 633 C CA . GLU A 1 86 ? -19.149 2.289 21.195 1.00 95.56 86 GLU A CA 1
ATOM 634 C C . GLU A 1 86 ? -18.713 2.971 19.903 1.00 95.56 86 GLU A C 1
ATOM 636 O O . GLU A 1 86 ? -18.864 2.407 18.818 1.00 95.56 86 GLU A O 1
ATOM 641 N N . VAL A 1 87 ? -18.175 4.183 20.015 1.00 96.44 87 VAL A N 1
ATOM 642 C CA . VAL A 1 87 ? -17.525 4.877 18.897 1.00 96.44 87 VAL A CA 1
ATOM 643 C C . VAL A 1 87 ? -16.025 4.826 19.117 1.00 96.44 87 VAL A C 1
ATOM 645 O O . VAL A 1 87 ? -15.548 5.062 20.225 1.00 96.44 87 VAL A O 1
ATOM 648 N N . MET A 1 88 ? -15.286 4.525 18.057 1.00 95.94 88 MET A N 1
ATOM 649 C CA . MET A 1 88 ? -13.849 4.297 18.083 1.00 95.94 88 MET A CA 1
ATOM 650 C C . MET A 1 88 ? -13.144 5.175 17.056 1.00 95.94 88 MET A C 1
ATOM 652 O O . MET A 1 88 ? -13.644 5.399 15.954 1.00 95.94 88 MET A O 1
ATOM 656 N N . LEU A 1 89 ? -11.939 5.605 17.407 1.00 95.75 89 LEU A N 1
ATOM 657 C CA . LEU A 1 89 ? -11.003 6.300 16.541 1.00 95.75 89 LEU A CA 1
ATOM 658 C C . LEU A 1 89 ? -9.650 5.590 16.600 1.00 95.75 89 LEU A C 1
ATOM 660 O O . LEU A 1 89 ? -9.187 5.186 17.672 1.00 95.75 89 LEU A O 1
ATOM 664 N N . ARG A 1 90 ? -9.013 5.438 15.441 1.00 92.50 90 ARG A N 1
ATOM 665 C CA . ARG A 1 90 ? -7.654 4.917 15.301 1.00 92.50 90 ARG A CA 1
ATOM 666 C C . ARG A 1 90 ? -6.816 5.848 14.439 1.00 92.50 90 ARG A C 1
ATOM 668 O O . ARG A 1 90 ? -7.291 6.347 13.425 1.00 92.50 90 ARG A O 1
ATOM 675 N N . TYR A 1 91 ? -5.572 6.064 14.842 1.00 92.50 91 TYR A N 1
ATOM 676 C CA . TYR A 1 91 ? -4.652 6.950 14.143 1.00 92.50 91 TYR A CA 1
ATOM 677 C C . TYR A 1 91 ? -3.221 6.424 14.231 1.00 92.50 91 TYR A C 1
ATOM 679 O O . TYR A 1 91 ? -2.755 6.058 15.314 1.00 92.50 91 TYR A O 1
ATOM 687 N N . THR A 1 92 ? -2.523 6.420 13.102 1.00 90.88 92 THR A N 1
ATOM 688 C CA . THR A 1 92 ? -1.076 6.233 13.028 1.00 90.88 92 THR A CA 1
ATOM 689 C C . THR A 1 92 ? -0.461 7.511 12.472 1.00 90.88 92 THR A C 1
ATOM 691 O O . THR A 1 92 ? -0.794 7.895 11.348 1.00 90.88 92 THR A O 1
ATOM 694 N N . PRO A 1 93 ? 0.425 8.181 13.233 1.00 89.06 93 PRO A N 1
ATOM 695 C CA . PRO A 1 93 ? 1.109 9.364 12.738 1.00 89.06 93 PRO A CA 1
ATOM 696 C C . PRO A 1 93 ? 1.999 9.015 11.546 1.00 89.06 93 PRO A C 1
ATOM 698 O O . PRO A 1 93 ? 2.473 7.881 11.426 1.00 89.06 93 PRO A O 1
ATOM 701 N N . LYS A 1 94 ? 2.271 10.020 10.707 1.00 88.06 94 LYS A N 1
ATOM 702 C CA . LYS A 1 94 ? 3.201 9.893 9.583 1.00 88.06 94 LYS A CA 1
ATOM 703 C C . LYS A 1 94 ? 4.549 9.362 10.078 1.00 88.06 94 LYS A C 1
ATOM 705 O O . LYS A 1 94 ? 5.253 10.041 10.823 1.00 88.06 94 LYS A O 1
ATOM 710 N N . THR A 1 95 ? 4.872 8.135 9.686 1.00 83.44 95 THR A N 1
ATOM 711 C CA . THR A 1 95 ? 6.064 7.396 10.111 1.00 83.44 95 THR A CA 1
ATOM 712 C C . THR A 1 95 ? 6.889 7.059 8.878 1.00 83.44 95 THR A C 1
ATOM 714 O O . THR A 1 95 ? 6.333 6.650 7.861 1.00 83.44 95 THR A O 1
ATOM 717 N N . LYS A 1 96 ? 8.210 7.240 8.959 1.00 79.44 96 LYS A N 1
ATOM 718 C CA . LYS A 1 96 ? 9.126 6.857 7.881 1.00 79.44 96 LYS A CA 1
ATOM 719 C C . LYS A 1 96 ? 9.372 5.348 7.906 1.00 79.44 96 LYS A C 1
ATOM 721 O O . LYS A 1 96 ? 9.649 4.800 8.974 1.00 79.44 96 LYS A O 1
ATOM 726 N N . ILE A 1 97 ? 9.280 4.697 6.751 1.00 75.56 97 ILE A N 1
ATOM 727 C CA . ILE A 1 97 ? 9.607 3.281 6.559 1.00 75.56 97 ILE A CA 1
ATOM 728 C C . ILE A 1 97 ? 10.964 3.219 5.853 1.00 75.56 97 ILE A C 1
ATOM 730 O O . ILE A 1 97 ? 11.020 3.175 4.630 1.00 75.56 97 ILE A O 1
ATOM 734 N N . GLY A 1 98 ? 12.057 3.257 6.623 1.00 71.25 98 GLY A N 1
ATOM 735 C CA . GLY A 1 98 ? 13.413 3.276 6.056 1.00 71.25 98 GLY A CA 1
ATOM 736 C C . GLY A 1 98 ? 13.577 4.368 4.991 1.00 71.25 98 GLY A C 1
ATOM 737 O O . GLY A 1 98 ? 13.103 5.490 5.192 1.00 71.25 98 GLY A O 1
ATOM 738 N N . ASP A 1 99 ? 14.178 3.997 3.860 1.00 67.56 99 ASP A N 1
ATOM 739 C CA . ASP A 1 99 ? 14.366 4.863 2.686 1.00 67.56 99 ASP A CA 1
ATOM 740 C C . ASP A 1 99 ? 13.188 4.799 1.689 1.00 67.56 99 ASP A C 1
ATOM 742 O O . ASP A 1 99 ? 13.148 5.554 0.726 1.00 67.56 99 ASP A O 1
ATOM 746 N N . PHE A 1 100 ? 12.181 3.955 1.947 1.00 66.38 100 PHE A N 1
ATOM 747 C CA . PHE A 1 100 ? 11.014 3.757 1.071 1.00 66.38 100 PHE A CA 1
ATOM 748 C C . PHE A 1 100 ? 9.960 4.860 1.167 1.00 66.38 100 PHE A C 1
ATOM 750 O O . PHE A 1 100 ? 9.029 4.896 0.373 1.00 66.38 100 PHE A O 1
ATOM 757 N N . GLY A 1 101 ? 10.051 5.737 2.165 1.00 77.31 101 GLY A N 1
ATOM 758 C CA . GLY A 1 101 ? 9.154 6.878 2.304 1.00 77.31 101 GLY A CA 1
ATOM 759 C C . GLY A 1 101 ? 8.255 6.802 3.532 1.00 77.31 101 GLY A C 1
ATOM 760 O O . GLY A 1 101 ? 8.709 6.487 4.632 1.00 77.31 101 GLY A O 1
ATOM 761 N N . ASN A 1 102 ? 6.994 7.209 3.396 1.00 83.88 102 ASN A N 1
ATOM 762 C CA . ASN A 1 102 ? 6.135 7.573 4.520 1.00 83.88 102 ASN A CA 1
ATOM 763 C C . ASN A 1 102 ? 4.838 6.761 4.562 1.00 83.88 102 ASN A C 1
ATOM 765 O O . ASN A 1 102 ? 4.206 6.537 3.537 1.00 83.88 102 ASN A O 1
ATOM 769 N N . PHE A 1 103 ? 4.394 6.434 5.774 1.00 85.00 103 PHE A N 1
ATOM 770 C CA . PHE A 1 103 ? 3.139 5.740 6.052 1.00 85.00 103 PHE A CA 1
ATOM 771 C C . PHE A 1 103 ? 2.299 6.514 7.064 1.00 85.00 103 PHE A C 1
ATOM 773 O O . PHE A 1 103 ? 2.820 6.933 8.103 1.00 85.00 103 PHE A O 1
ATOM 780 N N . ASN A 1 104 ? 1.004 6.678 6.801 1.00 89.25 104 ASN A N 1
ATOM 781 C CA . ASN A 1 104 ? 0.048 7.197 7.776 1.00 89.25 104 ASN A CA 1
ATOM 782 C C . ASN A 1 104 ? -1.325 6.510 7.646 1.00 89.25 104 ASN A C 1
ATOM 784 O O . ASN A 1 104 ? -1.642 5.903 6.622 1.00 89.25 104 ASN A O 1
ATOM 788 N N . LEU A 1 105 ? -2.117 6.554 8.722 1.00 91.38 105 LEU A N 1
ATOM 789 C CA . LEU A 1 105 ? -3.436 5.923 8.756 1.00 91.38 105 LEU A CA 1
ATOM 790 C C . LEU A 1 105 ? -4.390 6.692 9.665 1.00 91.38 105 LEU A C 1
ATOM 792 O O . LEU A 1 105 ? -4.056 7.017 10.807 1.00 91.38 105 LEU A O 1
ATOM 796 N N . PHE A 1 106 ? -5.622 6.871 9.203 1.00 94.38 106 PHE A N 1
ATOM 797 C CA . PHE A 1 106 ? -6.738 7.364 10.000 1.00 94.38 106 PHE A CA 1
ATOM 798 C C . PHE A 1 106 ? -7.937 6.426 9.872 1.00 94.38 106 PHE A C 1
ATOM 800 O O . PHE A 1 106 ? -8.243 5.913 8.800 1.00 94.38 106 PHE A O 1
ATOM 807 N N . GLY A 1 107 ? -8.654 6.192 10.965 1.00 94.56 107 GLY A N 1
ATOM 808 C CA . GLY A 1 107 ? -9.866 5.394 10.919 1.00 94.56 107 GLY A CA 1
ATOM 809 C C . GLY A 1 107 ? -10.844 5.718 12.028 1.00 94.56 107 GLY A C 1
ATOM 810 O O . GLY A 1 107 ? -10.474 6.120 13.131 1.00 94.56 107 GLY A O 1
ATOM 811 N N . VAL A 1 108 ? -12.111 5.475 11.727 1.00 96.56 108 VAL A N 1
ATOM 812 C CA . VAL A 1 108 ? -13.232 5.611 12.654 1.00 96.56 108 VAL A CA 1
ATOM 813 C C . VAL A 1 108 ? -14.070 4.345 12.607 1.00 96.56 108 VAL A C 1
ATOM 815 O O . VAL A 1 108 ? -14.114 3.650 11.592 1.00 96.56 108 VAL A O 1
ATOM 818 N N . GLY A 1 109 ? -14.737 4.019 13.703 1.00 95.75 109 GLY A N 1
ATOM 819 C CA . GLY A 1 109 ? -15.615 2.862 13.754 1.00 95.75 109 GLY A CA 1
ATOM 820 C C . GLY A 1 109 ? -16.719 3.013 14.778 1.00 95.75 109 GLY A C 1
ATOM 821 O O . GLY A 1 109 ? -16.633 3.821 15.700 1.00 95.75 109 GLY A O 1
ATOM 822 N N . ALA A 1 110 ? -17.754 2.207 14.608 1.00 96.00 110 ALA A N 1
ATOM 823 C CA . ALA A 1 110 ? -18.850 2.074 15.543 1.00 96.00 110 ALA A CA 1
ATOM 824 C C . ALA A 1 110 ? -19.094 0.591 15.808 1.00 96.00 110 ALA A C 1
ATOM 826 O O . ALA A 1 110 ? -19.099 -0.225 14.888 1.00 96.00 110 ALA A O 1
ATOM 827 N N . LYS A 1 111 ? -19.301 0.241 17.069 1.00 95.50 111 LYS A N 1
ATOM 828 C CA . LYS A 1 111 ? -19.644 -1.106 17.512 1.00 95.50 111 LYS A CA 1
ATOM 829 C C . LYS A 1 111 ? -20.960 -1.044 18.269 1.00 95.50 111 LYS A C 1
ATOM 831 O O . LYS A 1 111 ? -21.175 -0.121 19.047 1.00 95.50 111 LYS A O 1
ATOM 836 N N . HIS A 1 112 ? -21.840 -2.007 18.036 1.00 95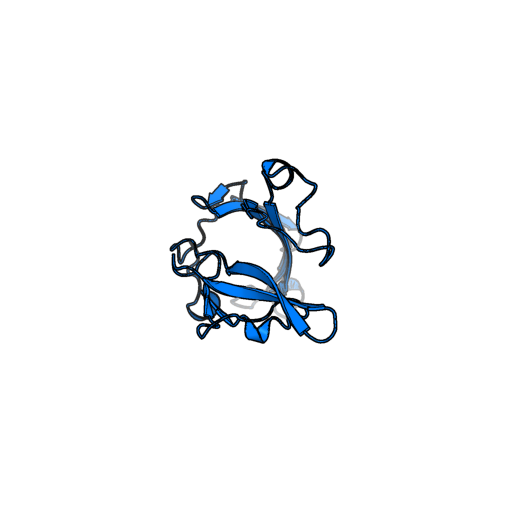.12 112 HIS A N 1
ATOM 837 C CA . HIS A 1 112 ? -23.126 -2.094 18.714 1.00 95.12 112 HIS A CA 1
ATOM 838 C C . HIS A 1 112 ? -23.396 -3.520 19.187 1.00 95.12 112 HIS A C 1
ATOM 840 O O . HIS A 1 112 ? -23.349 -4.469 18.400 1.00 95.12 112 HIS A O 1
ATOM 846 N N . GLY A 1 113 ? -23.698 -3.663 20.474 1.00 93.25 113 GLY A N 1
ATOM 847 C CA . GLY A 1 113 ? -24.135 -4.910 21.082 1.00 93.25 113 GLY A CA 1
ATOM 848 C C . GLY A 1 113 ? -25.531 -5.303 20.617 1.00 93.25 113 GLY A C 1
ATOM 849 O O . GLY A 1 113 ? -26.499 -4.549 20.762 1.00 93.25 113 GLY A O 1
ATOM 850 N N . ILE A 1 114 ? -25.654 -6.516 20.080 1.00 92.25 114 ILE A N 1
ATOM 851 C CA . ILE A 1 114 ? -26.923 -7.033 19.554 1.00 92.25 114 ILE A CA 1
ATOM 852 C C . ILE A 1 114 ? -27.666 -7.938 20.542 1.00 92.25 114 ILE A C 1
ATOM 854 O O . ILE A 1 114 ? -28.839 -8.234 20.324 1.00 92.25 114 ILE A O 1
ATOM 858 N N . ASN A 1 115 ? -27.050 -8.305 21.674 1.00 89.44 115 ASN A N 1
ATOM 859 C CA . ASN A 1 115 ? -27.676 -9.135 22.716 1.00 89.44 115 ASN A CA 1
ATOM 860 C C . ASN A 1 115 ? -29.026 -8.591 23.196 1.00 89.44 115 ASN A C 1
ATOM 862 O O . ASN A 1 115 ? -29.925 -9.364 23.511 1.00 89.44 115 ASN A O 1
ATOM 866 N N . GLN A 1 116 ? -29.193 -7.267 23.243 1.00 85.81 116 GLN A N 1
ATOM 867 C CA . GLN A 1 116 ? -30.445 -6.633 23.672 1.00 85.81 116 GLN A CA 1
ATOM 868 C C . GLN A 1 116 ? -31.623 -6.859 22.709 1.00 85.81 116 GLN A C 1
ATOM 870 O O . GLN A 1 116 ? -32.772 -6.718 23.123 1.00 85.81 116 GLN A O 1
ATOM 875 N N . TRP A 1 117 ? -31.347 -7.214 21.453 1.00 86.94 117 TRP A N 1
ATOM 876 C CA . TRP A 1 117 ? -32.346 -7.437 20.404 1.00 86.94 117 TRP A CA 1
ATOM 877 C C . TRP A 1 117 ? -32.704 -8.918 20.227 1.00 86.94 117 TRP A C 1
ATOM 879 O O . TRP A 1 117 ? -33.670 -9.238 19.538 1.00 86.94 117 TRP A O 1
ATOM 889 N N . LEU A 1 118 ? -31.953 -9.829 20.855 1.00 87.31 118 LEU A N 1
ATOM 890 C CA . LEU A 1 118 ? -32.180 -11.269 20.766 1.00 87.31 118 LEU A CA 1
ATOM 891 C C . LEU A 1 118 ? -33.144 -11.756 21.865 1.00 87.31 118 LEU A C 1
ATOM 893 O O . LEU A 1 118 ? -32.999 -11.362 23.029 1.00 87.31 118 LEU A O 1
ATOM 897 N N . PRO A 1 119 ? -34.093 -12.663 21.556 1.00 85.44 119 PRO A N 1
ATOM 898 C CA . PRO A 1 119 ? -34.938 -13.293 22.568 1.00 85.44 119 PRO A CA 1
ATOM 899 C C . PRO A 1 119 ? -34.077 -14.052 23.585 1.00 85.44 119 PRO A C 1
ATOM 901 O O . PRO A 1 119 ? -33.316 -14.942 23.218 1.00 85.44 119 PRO A O 1
ATOM 904 N N . GLY A 1 120 ? -34.159 -13.683 24.866 1.00 84.81 120 GLY A N 1
ATOM 905 C CA . GLY A 1 120 ? -33.308 -14.269 25.911 1.00 84.81 120 GLY A CA 1
ATOM 906 C C . GLY A 1 120 ? -31.837 -13.833 25.855 1.00 84.81 120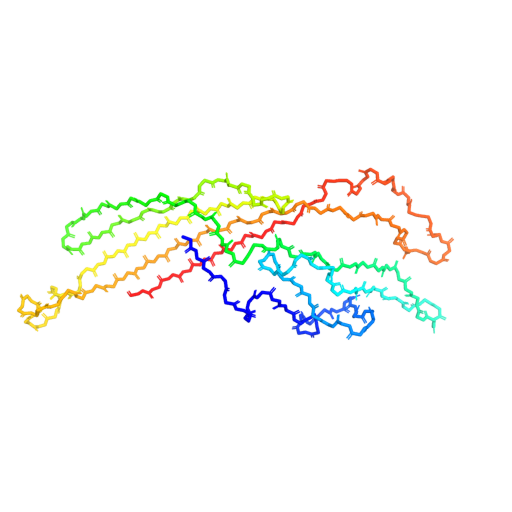 GLY A C 1
ATOM 907 O O . GLY A 1 120 ? -31.015 -14.387 26.579 1.00 84.81 120 GLY A O 1
ATOM 908 N N . GLY A 1 121 ? -31.482 -12.818 25.059 1.00 80.81 121 GLY A N 1
ATOM 909 C CA . GLY A 1 121 ? -30.090 -12.417 24.830 1.00 80.81 121 GLY A CA 1
ATOM 910 C C . GLY A 1 121 ? -29.326 -11.937 26.071 1.00 80.81 121 GLY A C 1
ATOM 911 O O . GLY A 1 121 ? -28.106 -12.048 26.117 1.00 80.81 121 GLY A O 1
ATOM 912 N N . LYS A 1 122 ? -30.028 -11.490 27.123 1.00 80.25 122 LYS A N 1
ATOM 913 C CA . LYS A 1 122 ? -29.427 -11.178 28.438 1.00 80.25 122 LYS A CA 1
ATOM 914 C C . LYS A 1 122 ? -28.983 -12.416 29.233 1.00 80.25 122 LYS A C 1
ATOM 916 O O . LYS A 1 122 ? -28.249 -12.268 30.200 1.00 80.25 122 LYS A O 1
ATOM 921 N N . MET A 1 123 ? -29.459 -13.605 28.864 1.00 86.12 123 MET A N 1
ATOM 922 C CA . MET A 1 123 ? -29.128 -14.884 29.504 1.00 86.12 123 MET A CA 1
ATOM 923 C C . MET A 1 123 ? -28.013 -15.632 28.756 1.00 86.12 123 MET A C 1
ATOM 925 O O . MET A 1 123 ? -27.540 -16.666 29.226 1.00 86.12 123 MET A O 1
ATOM 929 N N . LEU A 1 124 ? -27.585 -15.129 27.593 1.00 86.06 124 LEU A N 1
ATOM 930 C CA . LEU A 1 124 ? -26.499 -15.735 26.835 1.00 86.06 124 LEU A CA 1
ATOM 931 C C . LEU A 1 124 ? -25.168 -15.562 27.585 1.00 86.06 124 LEU A C 1
ATOM 933 O O . LEU A 1 124 ? -24.865 -14.457 28.034 1.00 86.06 124 LEU A O 1
ATOM 937 N N . PRO A 1 125 ? -24.327 -16.609 27.667 1.00 87.69 125 PRO A N 1
ATOM 938 C CA . PRO A 1 125 ? -23.012 -16.527 28.306 1.00 87.69 125 PRO A CA 1
ATOM 939 C C . PRO A 1 125 ? -21.961 -15.789 27.451 1.00 87.69 125 PRO A C 1
ATOM 941 O O . PRO A 1 125 ? -20.781 -15.797 27.790 1.00 87.69 125 PRO A O 1
ATOM 944 N N . VAL A 1 126 ? -22.363 -15.181 26.328 1.00 90.06 126 VAL A N 1
ATOM 945 C CA . VAL A 1 126 ? -21.489 -14.522 25.346 1.00 90.06 126 VAL A CA 1
ATOM 946 C C . VAL A 1 126 ? -22.061 -13.166 24.930 1.00 90.06 126 VAL A C 1
ATOM 948 O O . VAL A 1 126 ? -23.279 -13.008 24.848 1.00 90.06 126 VAL A O 1
ATOM 951 N N . ASN A 1 127 ? -21.188 -12.204 24.619 1.00 87.12 127 ASN A N 1
ATOM 952 C CA . ASN A 1 127 ? -21.571 -10.900 24.072 1.00 87.12 127 ASN A CA 1
ATOM 953 C C . ASN A 1 127 ? -21.395 -10.898 22.553 1.00 87.12 127 ASN A C 1
ATOM 955 O O . ASN A 1 127 ? -20.279 -11.008 22.050 1.00 87.12 127 ASN A O 1
ATOM 959 N N . LEU A 1 128 ? -22.505 -10.764 21.838 1.00 90.62 128 LEU A N 1
ATOM 960 C CA . LEU A 1 128 ? -22.564 -10.594 20.397 1.00 90.62 128 LEU A CA 1
ATOM 961 C C . LEU A 1 128 ? -22.669 -9.104 20.078 1.00 90.62 128 LEU A C 1
ATOM 963 O O . LEU A 1 128 ? -23.509 -8.378 20.618 1.00 90.62 128 LEU A O 1
ATOM 967 N N . SER A 1 129 ? -21.830 -8.654 19.158 1.00 92.62 129 SER A N 1
ATOM 968 C CA . SER A 1 129 ? -21.808 -7.278 18.681 1.00 92.62 129 SER A CA 1
ATOM 969 C C . SER A 1 129 ? -21.506 -7.255 17.198 1.00 92.62 129 SER A C 1
ATOM 971 O O . SER A 1 129 ? -20.733 -8.089 16.738 1.00 92.62 129 SER A O 1
ATOM 973 N N . VAL A 1 130 ? -22.049 -6.263 16.505 1.00 93.94 130 VAL A N 1
ATOM 974 C CA . VAL A 1 130 ? -21.654 -5.927 15.137 1.00 93.94 130 VAL A CA 1
ATOM 975 C C . VAL A 1 130 ? -20.789 -4.676 15.186 1.00 93.94 130 VAL A C 1
ATOM 977 O O . VAL A 1 130 ? -21.088 -3.737 15.930 1.00 93.94 130 VAL A O 1
ATOM 980 N N . MET A 1 131 ? -19.719 -4.656 14.406 1.00 93.94 131 MET A N 1
ATOM 981 C CA . MET A 1 131 ? -18.821 -3.521 14.270 1.00 93.94 131 MET A CA 1
ATOM 982 C C . MET A 1 131 ? -18.709 -3.103 12.812 1.00 93.94 131 MET A C 1
ATOM 984 O O . MET A 1 131 ? -18.456 -3.917 11.932 1.00 93.94 131 MET A O 1
ATOM 988 N N . PHE A 1 132 ? -18.814 -1.802 12.585 1.00 96.25 132 PHE A N 1
ATOM 989 C CA . PHE A 1 132 ? -18.520 -1.158 11.320 1.00 96.25 132 PHE A CA 1
ATOM 990 C C . PHE A 1 132 ? -17.302 -0.250 11.483 1.00 96.25 132 PHE A C 1
ATOM 992 O O . PHE A 1 132 ? -17.159 0.441 12.494 1.00 96.25 132 PHE A O 1
ATOM 999 N N . GLY A 1 133 ? -16.418 -0.236 10.494 1.00 95.56 133 GLY A N 1
ATOM 1000 C CA . GLY A 1 133 ? -15.217 0.586 10.498 1.00 95.56 133 GLY A CA 1
ATOM 1001 C C . GLY A 1 133 ? -14.913 1.145 9.119 1.00 95.56 133 GLY A C 1
ATOM 1002 O O . GLY A 1 133 ? -15.111 0.473 8.112 1.00 95.56 133 GLY A O 1
ATOM 1003 N N . TYR A 1 134 ? -14.391 2.363 9.103 1.00 95.75 134 TYR A N 1
ATOM 1004 C CA . TYR A 1 134 ? -13.797 3.008 7.943 1.00 95.75 134 TYR A CA 1
ATOM 1005 C C . TYR A 1 134 ? -12.336 3.315 8.236 1.00 95.75 134 TYR A C 1
ATOM 1007 O O . TYR A 1 134 ? -11.967 3.679 9.360 1.00 95.75 134 TYR A O 1
ATOM 1015 N N . THR A 1 135 ? -11.472 3.146 7.247 1.00 94.06 135 THR A N 1
ATOM 1016 C CA . THR A 1 135 ? -10.056 3.481 7.360 1.00 94.06 135 THR A CA 1
ATOM 1017 C C . THR A 1 135 ? -9.514 3.986 6.054 1.00 94.06 135 THR A C 1
ATOM 1019 O O . THR A 1 135 ? -9.703 3.356 5.022 1.00 94.06 135 THR A O 1
ATOM 1022 N N . ASN A 1 136 ? -8.809 5.098 6.161 1.00 94.00 136 ASN A N 1
ATOM 1023 C CA . ASN A 1 136 ? -8.002 5.664 5.113 1.00 94.00 136 ASN A CA 1
ATOM 1024 C C . ASN A 1 136 ? -6.526 5.441 5.463 1.00 94.00 136 ASN A C 1
ATOM 1026 O O . ASN A 1 136 ? -6.111 5.597 6.619 1.00 94.00 136 ASN A O 1
ATOM 1030 N N . MET A 1 137 ? -5.764 5.009 4.471 1.00 90.25 137 MET A N 1
ATOM 1031 C CA . MET A 1 137 ? -4.350 4.698 4.589 1.00 90.25 137 MET A CA 1
ATOM 1032 C C . MET A 1 137 ? -3.605 5.335 3.425 1.00 90.25 137 MET A C 1
ATOM 1034 O O . MET A 1 137 ? -3.983 5.147 2.271 1.00 90.25 137 MET A O 1
ATOM 1038 N N . GLU A 1 138 ? -2.514 6.022 3.735 1.00 89.12 138 GLU A N 1
ATOM 1039 C CA . GLU A 1 138 ? -1.668 6.691 2.753 1.00 89.12 138 GLU A CA 1
ATOM 1040 C C . GLU A 1 138 ? -0.234 6.180 2.865 1.00 89.12 138 GLU A C 1
ATOM 1042 O O . GLU A 1 138 ? 0.351 6.124 3.958 1.00 89.12 138 GLU A O 1
ATOM 1047 N N . VAL A 1 139 ? 0.337 5.828 1.715 1.00 83.12 139 VAL A N 1
ATOM 1048 C CA . VAL A 1 139 ? 1.727 5.397 1.569 1.00 83.12 139 VAL A CA 1
ATOM 1049 C C . VAL A 1 139 ? 2.366 6.211 0.457 1.00 83.12 139 VAL A C 1
ATOM 1051 O O . VAL A 1 139 ? 1.856 6.229 -0.656 1.00 83.12 139 VAL A O 1
ATOM 1054 N N . GLY A 1 140 ? 3.474 6.885 0.746 1.00 80.62 140 GLY A N 1
ATOM 1055 C CA . GLY A 1 140 ? 4.226 7.650 -0.248 1.00 80.62 140 GLY A CA 1
ATOM 1056 C C . GLY A 1 140 ? 5.662 7.160 -0.342 1.00 80.62 140 GLY A C 1
ATOM 1057 O O . GLY A 1 140 ? 6.289 7.001 0.702 1.00 80.62 140 GLY A O 1
ATOM 1058 N N . SER A 1 141 ? 6.169 6.980 -1.560 1.00 76.12 141 SER A N 1
ATOM 1059 C CA . SER A 1 141 ? 7.576 6.692 -1.861 1.00 76.12 141 SER A CA 1
ATOM 1060 C C . SER A 1 141 ? 8.127 7.737 -2.814 1.00 76.12 141 SER A C 1
ATOM 1062 O O . SER A 1 141 ? 7.435 8.149 -3.746 1.00 76.12 141 SER A O 1
ATOM 1064 N N . ASP A 1 142 ? 9.376 8.132 -2.606 1.00 73.19 142 ASP A N 1
ATOM 1065 C CA . ASP A 1 142 ? 10.103 8.935 -3.583 1.00 73.19 142 ASP A CA 1
ATOM 1066 C C . ASP A 1 142 ? 10.513 8.018 -4.751 1.00 73.19 142 ASP A C 1
ATOM 1068 O O . ASP A 1 142 ? 10.743 6.818 -4.564 1.00 73.19 142 ASP A O 1
ATOM 1072 N N . LEU A 1 143 ? 10.528 8.562 -5.962 1.00 66.81 143 LEU A N 1
ATOM 1073 C CA . LEU A 1 143 ? 10.894 7.877 -7.193 1.00 66.81 143 LEU A CA 1
ATOM 1074 C C . LEU A 1 143 ? 11.938 8.728 -7.918 1.00 66.81 143 LEU A C 1
ATOM 1076 O O . LEU A 1 143 ? 11.746 9.926 -8.110 1.00 66.81 143 LEU A O 1
ATOM 1080 N N . ASP A 1 144 ? 13.033 8.105 -8.337 1.00 65.06 144 ASP A N 1
ATOM 1081 C CA . ASP A 1 144 ? 14.067 8.765 -9.130 1.00 65.06 144 ASP A CA 1
ATOM 1082 C C . ASP A 1 144 ? 14.187 8.045 -10.475 1.00 65.06 144 ASP A C 1
ATOM 1084 O O . ASP A 1 144 ? 14.805 6.985 -10.584 1.00 65.06 144 ASP A O 1
ATOM 1088 N N . LEU A 1 145 ? 13.494 8.572 -11.489 1.00 63.06 145 LEU A N 1
ATOM 1089 C CA . LEU A 1 145 ? 13.613 8.097 -12.864 1.00 63.06 145 LEU A CA 1
ATOM 1090 C C . LEU A 1 145 ? 14.517 9.059 -13.629 1.00 63.06 145 LEU A C 1
ATOM 1092 O O . LEU A 1 145 ? 14.093 10.162 -13.986 1.00 63.06 145 LEU A O 1
ATOM 1096 N N . ALA A 1 146 ? 15.737 8.616 -13.932 1.00 58.69 146 ALA A N 1
ATOM 1097 C CA . ALA A 1 146 ? 16.574 9.279 -14.918 1.00 58.69 146 ALA A CA 1
ATOM 1098 C C . ALA A 1 146 ? 15.901 9.144 -16.292 1.00 58.69 146 ALA A C 1
ATOM 1100 O O . ALA A 1 146 ? 15.703 8.040 -16.800 1.00 58.69 146 ALA A O 1
ATOM 1101 N N . ALA A 1 147 ? 15.494 10.268 -16.878 1.00 54.56 147 ALA A N 1
ATOM 1102 C CA . ALA A 1 147 ? 14.951 10.288 -18.226 1.00 54.56 147 ALA A CA 1
ATOM 1103 C C . ALA A 1 147 ? 16.095 10.167 -19.241 1.00 54.56 147 ALA A C 1
ATOM 1105 O O . ALA A 1 147 ? 16.533 11.181 -19.784 1.00 54.56 147 ALA A O 1
ATOM 1106 N N . ASP A 1 148 ? 16.557 8.946 -19.502 1.00 56.00 148 ASP A N 1
ATOM 1107 C CA . ASP A 1 148 ? 17.347 8.677 -20.702 1.00 56.00 148 ASP A CA 1
ATOM 1108 C C . ASP A 1 148 ? 16.378 8.568 -21.890 1.00 56.00 148 ASP A C 1
ATOM 1110 O O . ASP A 1 148 ? 15.569 7.646 -21.984 1.00 56.00 148 ASP A O 1
ATOM 1114 N N . ASP A 1 149 ? 16.400 9.627 -22.705 1.00 49.28 149 ASP A N 1
ATOM 1115 C CA . ASP A 1 149 ? 15.715 9.870 -23.979 1.00 49.28 149 ASP A CA 1
ATOM 1116 C C . ASP A 1 149 ? 14.436 9.058 -24.246 1.00 49.28 149 ASP A C 1
ATOM 1118 O O . ASP A 1 149 ? 14.410 8.095 -25.011 1.00 49.28 149 ASP A O 1
ATOM 1122 N N . VAL A 1 150 ? 13.310 9.544 -23.708 1.00 51.97 150 VAL A N 1
ATOM 1123 C CA . VAL A 1 150 ? 11.987 9.198 -24.245 1.00 51.97 150 VAL A CA 1
ATOM 1124 C C . VAL A 1 150 ? 11.929 9.716 -25.685 1.00 51.97 150 VAL A C 1
ATOM 1126 O O . VAL A 1 150 ? 11.733 10.913 -25.906 1.00 51.97 150 VAL A O 1
ATOM 1129 N N . ILE A 1 151 ? 12.106 8.827 -26.664 1.00 52.31 151 ILE A N 1
ATOM 1130 C CA . ILE A 1 151 ? 12.033 9.174 -28.088 1.00 52.31 151 ILE A CA 1
ATOM 1131 C C . ILE A 1 151 ? 10.592 9.588 -28.411 1.00 52.31 151 ILE A C 1
ATOM 1133 O O . ILE A 1 151 ? 9.708 8.749 -28.541 1.00 52.31 151 ILE A O 1
ATOM 1137 N N . GLN A 1 152 ? 10.344 10.897 -28.509 1.00 51.50 152 GLN A N 1
ATOM 1138 C CA . GLN A 1 152 ? 9.051 11.455 -28.937 1.00 51.50 152 GLN A CA 1
ATOM 1139 C C . GLN A 1 152 ? 8.992 11.689 -30.454 1.00 51.50 152 GLN A C 1
ATOM 1141 O O . GLN A 1 152 ? 7.907 11.836 -31.014 1.00 51.50 152 GLN A O 1
ATOM 1146 N N . ASP A 1 153 ? 10.150 11.717 -31.120 1.00 54.88 153 ASP A N 1
ATOM 1147 C CA . ASP A 1 153 ? 10.287 11.846 -32.568 1.00 54.88 153 ASP A CA 1
ATOM 1148 C C . ASP A 1 153 ? 11.512 11.035 -33.031 1.00 54.88 153 ASP A C 1
ATOM 1150 O O . ASP A 1 153 ? 12.628 11.296 -32.579 1.00 54.88 153 ASP A O 1
ATOM 1154 N N . PRO A 1 154 ? 11.364 10.074 -33.956 1.00 55.72 154 PRO A N 1
ATOM 1155 C CA . PRO A 1 154 ? 12.498 9.328 -34.506 1.00 55.72 154 PRO A CA 1
ATOM 1156 C C . PRO A 1 154 ? 13.523 10.180 -35.268 1.00 55.72 154 PRO A C 1
ATOM 1158 O O . PRO A 1 154 ? 14.606 9.688 -35.577 1.00 55.72 154 PRO A O 1
ATOM 1161 N N . ASN A 1 155 ? 13.204 11.439 -35.584 1.00 60.34 155 ASN A N 1
ATOM 1162 C CA . ASN A 1 155 ? 14.125 12.409 -36.180 1.00 60.34 155 ASN A CA 1
ATOM 1163 C C . ASN A 1 155 ? 14.644 13.450 -35.172 1.00 60.34 155 ASN A C 1
ATOM 1165 O O . ASN A 1 155 ? 15.486 14.270 -35.539 1.00 60.34 155 ASN A O 1
ATOM 1169 N N . ASN A 1 156 ? 14.152 13.438 -33.931 1.00 55.88 156 ASN A N 1
ATOM 1170 C CA . ASN A 1 156 ? 14.582 14.330 -32.861 1.00 55.88 156 ASN A CA 1
ATOM 1171 C C . ASN A 1 156 ? 14.598 13.561 -31.532 1.00 55.88 156 ASN A C 1
ATOM 1173 O O . ASN A 1 156 ? 13.639 13.572 -30.761 1.00 55.88 156 ASN A O 1
ATOM 1177 N N . THR A 1 157 ? 15.708 12.858 -31.311 1.00 54.22 157 THR A N 1
ATOM 1178 C CA . THR A 1 157 ? 15.941 11.975 -30.162 1.00 54.22 157 THR A CA 1
ATOM 1179 C C . THR A 1 157 ? 16.377 12.718 -28.903 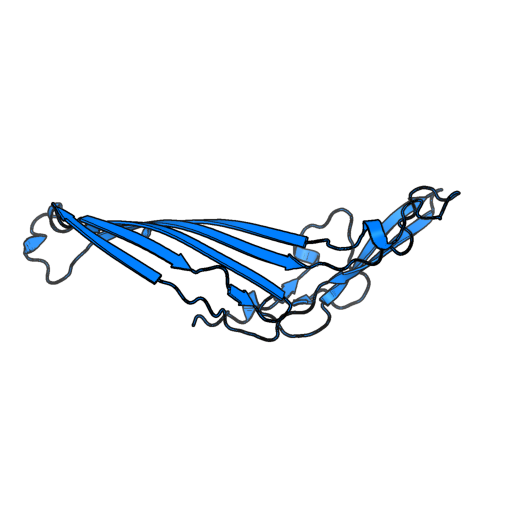1.00 54.22 157 THR A C 1
ATOM 1181 O O . THR A 1 157 ? 16.624 12.074 -27.895 1.00 54.22 157 THR A O 1
ATOM 1184 N N . GLU A 1 158 ? 16.507 14.045 -28.941 1.00 57.00 158 GLU A N 1
ATOM 1185 C CA . GLU A 1 158 ? 16.934 14.813 -27.773 1.00 57.00 158 GLU A CA 1
ATOM 1186 C C . GLU A 1 158 ? 15.733 15.116 -26.877 1.00 57.00 158 GLU A C 1
ATOM 1188 O O . GLU A 1 158 ? 14.782 15.786 -27.291 1.00 57.00 158 GLU A O 1
ATOM 1193 N N . ASN A 1 159 ? 15.790 14.668 -25.621 1.00 59.53 159 ASN A N 1
ATOM 1194 C CA . ASN A 1 159 ? 14.894 15.150 -24.579 1.00 59.53 159 ASN A CA 1
ATOM 1195 C C . ASN A 1 159 ? 15.031 16.686 -24.457 1.00 59.53 159 ASN A C 1
ATOM 1197 O O . ASN A 1 159 ? 16.059 17.173 -23.980 1.00 59.53 159 ASN A O 1
ATOM 1201 N N . PRO A 1 160 ? 14.015 17.491 -24.834 1.00 65.25 160 PRO A N 1
ATOM 1202 C CA . PRO A 1 160 ? 14.121 18.951 -24.779 1.00 65.25 160 PRO A CA 1
ATOM 1203 C C . PRO A 1 160 ? 14.058 19.481 -23.338 1.00 65.25 160 PRO A C 1
ATOM 1205 O O . PRO A 1 160 ? 14.133 20.692 -23.108 1.00 65.25 160 PRO A O 1
ATOM 1208 N N . TYR A 1 161 ? 13.849 18.596 -22.359 1.00 66.56 161 TYR A N 1
ATOM 1209 C CA . TYR A 1 161 ? 13.755 18.933 -20.953 1.00 66.56 161 TYR A CA 1
ATOM 1210 C C . TYR A 1 161 ? 15.059 18.621 -20.227 1.00 66.56 161 TYR A C 1
ATOM 1212 O O . TYR A 1 161 ? 15.618 17.538 -20.346 1.00 66.56 161 TYR A O 1
ATOM 1220 N N . ASN A 1 162 ? 15.507 19.573 -19.409 1.00 69.69 162 ASN A N 1
ATOM 1221 C CA . ASN A 1 162 ? 16.638 19.373 -18.510 1.00 69.69 162 ASN A CA 1
ATOM 1222 C C . ASN A 1 162 ? 16.366 18.189 -17.561 1.00 69.69 162 ASN A C 1
ATOM 1224 O O . ASN A 1 162 ? 15.234 18.037 -17.094 1.00 69.69 162 ASN A O 1
ATOM 1228 N N . ALA A 1 163 ? 17.399 17.403 -17.241 1.00 67.12 163 ALA A N 1
ATOM 1229 C CA . ALA A 1 163 ? 17.345 16.306 -16.272 1.00 67.12 163 ALA A CA 1
ATOM 1230 C C . ALA A 1 163 ? 16.697 16.724 -14.936 1.00 67.12 163 ALA A C 1
ATOM 1232 O O . ALA A 1 163 ? 15.908 15.968 -14.377 1.00 67.12 163 ALA A O 1
ATOM 1233 N N . SER A 1 164 ? 16.905 17.972 -14.497 1.00 71.25 164 SER A N 1
ATOM 1234 C CA . SER A 1 164 ? 16.291 18.522 -13.278 1.00 71.25 164 SER A CA 1
ATOM 1235 C C . SER A 1 164 ? 14.758 18.590 -13.299 1.00 71.25 164 SER A C 1
ATOM 1237 O O . SER A 1 164 ? 14.132 18.718 -12.253 1.00 71.25 164 SER A O 1
ATOM 1239 N N . LYS A 1 165 ? 14.115 18.490 -14.471 1.00 71.19 165 LYS A N 1
ATOM 1240 C CA . LYS A 1 165 ? 12.648 18.412 -14.582 1.00 71.19 165 LYS A CA 1
ATOM 1241 C C . LYS A 1 165 ? 12.092 17.107 -14.002 1.00 71.19 165 LYS A C 1
ATOM 1243 O O . LYS A 1 165 ? 10.920 17.056 -13.640 1.00 71.19 165 LYS A O 1
ATOM 1248 N N . TRP A 1 166 ? 12.916 16.068 -13.962 1.00 71.44 166 TRP A N 1
ATOM 1249 C CA . TRP A 1 166 ? 12.542 14.727 -13.534 1.00 71.44 166 TRP A CA 1
ATOM 1250 C C . TRP A 1 166 ? 12.932 14.460 -12.074 1.00 71.44 166 TRP A C 1
ATOM 1252 O O . TRP A 1 166 ? 12.610 13.394 -11.561 1.00 71.44 166 TRP A O 1
ATOM 1262 N N . GLU A 1 167 ? 13.556 15.429 -11.394 1.00 72.19 167 GLU A N 1
ATOM 1263 C CA . GLU A 1 167 ? 13.861 15.352 -9.964 1.00 72.19 167 GLU A CA 1
ATOM 1264 C C . GLU A 1 167 ? 12.591 15.491 -9.107 1.00 72.19 167 GLU A C 1
ATOM 1266 O O . GLU A 1 167 ? 11.695 16.287 -9.400 1.00 72.19 167 GLU A O 1
ATOM 1271 N N . GLY A 1 168 ? 12.536 14.745 -8.000 1.00 70.38 168 GLY A N 1
ATOM 1272 C CA . GLY A 1 168 ? 11.465 14.857 -7.005 1.00 70.38 168 GLY A CA 1
ATOM 1273 C C . GLY A 1 168 ? 10.149 14.188 -7.404 1.00 70.38 168 GLY A C 1
ATOM 1274 O O . GLY A 1 168 ? 9.087 14.622 -6.952 1.00 70.38 168 GLY A O 1
ATOM 1275 N N . GLN A 1 169 ? 10.193 13.151 -8.244 1.00 75.56 169 GLN A N 1
ATOM 1276 C CA . GLN A 1 169 ? 9.008 12.339 -8.510 1.00 75.56 169 GLN A CA 1
ATOM 1277 C C . GLN A 1 169 ? 8.634 11.552 -7.250 1.00 75.56 169 GLN A C 1
ATOM 1279 O O . GLN A 1 169 ? 9.491 11.089 -6.502 1.00 75.56 169 GLN A O 1
ATOM 1284 N N . THR A 1 170 ? 7.338 11.403 -7.004 1.00 75.25 170 THR A N 1
ATOM 1285 C CA . THR A 1 170 ? 6.808 10.631 -5.879 1.00 75.25 170 THR A CA 1
ATOM 1286 C C . THR A 1 170 ? 5.656 9.759 -6.354 1.00 75.25 170 THR A C 1
ATOM 1288 O O . THR A 1 170 ? 4.876 10.137 -7.230 1.00 75.25 170 THR A O 1
ATOM 1291 N N . VAL A 1 171 ? 5.535 8.579 -5.756 1.00 79.12 171 VAL A N 1
ATOM 1292 C CA . VAL A 1 171 ? 4.385 7.692 -5.910 1.00 79.12 171 VAL A CA 1
ATOM 1293 C C . VAL A 1 171 ? 3.613 7.707 -4.604 1.00 79.12 171 VAL A C 1
ATOM 1295 O O . VAL A 1 171 ? 4.129 7.294 -3.567 1.00 79.12 171 VAL A O 1
ATOM 1298 N N . GLU A 1 172 ? 2.368 8.171 -4.659 1.00 83.50 172 GLU A N 1
ATOM 1299 C CA . GLU A 1 172 ? 1.458 8.184 -3.518 1.00 83.50 172 GLU A CA 1
ATOM 1300 C C . GLU A 1 172 ? 0.303 7.208 -3.752 1.00 83.50 172 GLU A C 1
ATOM 1302 O O . GLU A 1 172 ? -0.407 7.266 -4.756 1.00 83.50 172 GLU A O 1
ATOM 1307 N N . MET A 1 173 ? 0.125 6.291 -2.809 1.00 83.00 173 MET A N 1
ATOM 1308 C CA . MET A 1 173 ? -0.952 5.315 -2.774 1.00 83.00 173 MET A CA 1
ATOM 1309 C C . MET A 1 173 ? -1.903 5.679 -1.637 1.00 83.00 173 MET A C 1
ATOM 1311 O O . MET A 1 173 ? -1.552 5.559 -0.462 1.00 83.00 173 MET A O 1
ATOM 1315 N N . ASN A 1 174 ? -3.121 6.087 -1.990 1.00 89.75 174 ASN A N 1
ATOM 1316 C CA . ASN A 1 174 ? -4.209 6.319 -1.044 1.00 89.75 174 ASN A CA 1
ATOM 1317 C C . ASN A 1 174 ? -5.206 5.153 -1.127 1.00 89.75 174 ASN A C 1
ATOM 1319 O O . ASN A 1 174 ? -5.654 4.785 -2.214 1.00 89.75 174 ASN A O 1
ATOM 1323 N N . THR A 1 175 ? -5.502 4.523 0.008 1.00 89.19 175 THR A N 1
ATOM 1324 C CA . THR A 1 175 ? -6.370 3.345 0.106 1.00 89.19 175 THR A CA 1
ATOM 1325 C C . THR A 1 175 ? -7.481 3.571 1.123 1.00 89.19 175 THR A C 1
ATOM 1327 O O . THR A 1 175 ? -7.222 3.783 2.309 1.00 89.19 175 THR A O 1
ATOM 1330 N N . ASP A 1 176 ? -8.722 3.401 0.672 1.00 93.75 176 ASP A N 1
ATOM 1331 C CA . ASP A 1 176 ? -9.915 3.383 1.513 1.00 93.75 176 ASP A CA 1
ATOM 1332 C C . ASP A 1 176 ? -10.376 1.949 1.789 1.00 93.75 176 ASP A C 1
ATOM 1334 O O . ASP A 1 176 ? -10.471 1.114 0.889 1.00 93.75 176 ASP A O 1
ATOM 1338 N N . SER A 1 177 ? -10.713 1.657 3.044 1.00 92.38 177 SER A N 1
ATOM 1339 C CA . SER A 1 177 ? -11.190 0.343 3.467 1.00 92.38 177 SER A CA 1
ATOM 1340 C C . SER A 1 177 ? -12.397 0.449 4.390 1.00 92.38 177 SER A C 1
ATOM 1342 O O . SER A 1 177 ? -12.402 1.202 5.368 1.00 92.38 177 SER A O 1
ATOM 1344 N N . TRP A 1 178 ? -13.406 -0.370 4.097 1.00 94.50 178 TRP A N 1
ATOM 1345 C CA . TRP A 1 178 ? -14.578 -0.583 4.938 1.00 94.50 178 TRP A CA 1
ATOM 1346 C C . TRP A 1 178 ? -14.496 -1.970 5.569 1.00 94.50 178 TRP A C 1
ATOM 1348 O O . TRP A 1 178 ? -14.217 -2.958 4.892 1.00 94.50 178 TRP A O 1
ATOM 1358 N N . THR A 1 179 ? -14.734 -2.059 6.872 1.00 91.94 179 THR A N 1
ATOM 1359 C CA . THR A 1 179 ? -14.695 -3.321 7.619 1.00 91.94 179 THR A CA 1
ATOM 1360 C C . THR A 1 179 ? -16.018 -3.544 8.336 1.00 91.94 179 THR A C 1
ATOM 1362 O O . THR A 1 179 ? -16.530 -2.635 8.989 1.00 91.94 179 THR A O 1
ATOM 1365 N N . ILE A 1 180 ? -16.540 -4.767 8.249 1.00 92.38 180 ILE A N 1
ATOM 1366 C CA . ILE A 1 180 ? -17.714 -5.228 8.993 1.00 92.38 180 ILE A CA 1
ATOM 1367 C C . ILE A 1 180 ? -17.309 -6.499 9.740 1.00 92.38 180 ILE A C 1
ATOM 1369 O O . ILE A 1 180 ? -16.816 -7.428 9.104 1.00 92.38 180 ILE A O 1
ATOM 1373 N N . ASN A 1 181 ? -17.482 -6.520 11.064 1.00 84.19 181 ASN A N 1
ATOM 1374 C CA . ASN A 1 181 ? -17.223 -7.680 11.927 1.00 84.19 181 ASN A CA 1
ATOM 1375 C C . ASN A 1 181 ? -18.425 -7.999 12.812 1.00 84.19 181 ASN A C 1
ATOM 1377 O O . ASN A 1 181 ? -19.177 -7.051 13.138 1.00 84.19 181 ASN A O 1
#

pLDDT: mean 83.38, std 11.55, range [49.28, 96.56]

Sequence (181 aa):
MAIVPDAAKSFNVNELGLQKLELEGNNPISPTINGAEETGSLLAAYEEINGSRQKLLEFNMPEGSGFSYVPAPMIKAGVGLIKDTEVMLRYTPKTKIGDFGNFNLFGVGAKHGINQWLPGGKMLPVNLSVMFGYTNMEVGSDLDLAADDVIQDPNNTENPYNASKWEGQTVEMNTDSWTIN

Foldseek 3Di:
DDFADPVQQKDFQVVVPDDFKDFDDDARIAGDQLHAQDWATKIWGWDQDPNDIDTQDIDIDHGHLRHRDDPFPKDKDWDADPQQKIKIWIWGPWDADPQFGTKIKTKIKMKHWCLVVDDCSVVDPDTDIKMKMKMKMKDKGWDQDQPPFRCPDPVDRDDPDDSVVRPGDMDMDIDMDMDMD